Protein AF-A0A1A8JUE0-F1 (afdb_monomer_lite)

Sequence (141 aa):
NIPGKPFSFWMWLDSILELIKKHLLPVWNENYIMGFVSKEMERVLLKDREPGTFLLRFSESHLGGITFTWVEHSENGEVKFNSVEPYTKNRLSALPFADIIRDYKVISDGVVPENPLKFLYPDIPKDEAFGRLYNSQPSKA

pLDDT: mean 90.35, std 12.78, range [32.44, 98.44]

Radius of gyration: 15.59 Å; chains: 1; bounding box: 30×38×45 Å

Organism: Nothobranchius kuhntae (NCBI:txid321403)

InterPro domains:
  IPR000980 SH2 domain [PF00017] (32-87)
  IPR000980 SH2 domain [PS50001] (28-123)
  IPR001217 Transcription factor STAT [PTHR11801] (1-136)
  IPR008967 p53-like transcription factor, DNA-binding domain superfamily [SSF49417] (1-23)
  IPR036860 SH2 domain superfamily [G3DSA:3.30.505.10] (37-141)
  IPR036860 SH2 domain superfamily [SSF55550] (24-138)

Structure (mmCIF, N/CA/C/O backbone):
data_AF-A0A1A8JUE0-F1
#
_entry.id   AF-A0A1A8JUE0-F1
#
loop_
_atom_site.group_PDB
_atom_site.id
_atom_site.type_symbol
_atom_site.label_atom_id
_atom_site.label_alt_id
_atom_site.label_comp_id
_atom_site.label_asym_id
_atom_site.label_entity_id
_atom_site.label_seq_id
_atom_site.pdbx_PDB_ins_code
_atom_site.Cartn_x
_atom_site.Cartn_y
_atom_site.Cartn_z
_atom_site.occupancy
_atom_site.B_iso_or_equiv
_atom_site.auth_seq_id
_atom_site.auth_comp_id
_atom_site.auth_asym_id
_atom_site.auth_atom_id
_atom_site.pdbx_PDB_model_num
ATOM 1 N N . ASN A 1 1 ? 7.502 7.562 -22.327 1.00 63.56 1 ASN A N 1
ATOM 2 C CA . ASN A 1 1 ? 8.305 7.593 -21.079 1.00 63.56 1 ASN A CA 1
ATOM 3 C C . ASN A 1 1 ? 7.551 8.380 -20.027 1.00 63.56 1 ASN A C 1
ATOM 5 O O . ASN A 1 1 ? 6.832 9.292 -20.414 1.00 63.56 1 ASN A O 1
ATOM 9 N N . ILE A 1 2 ? 7.658 8.011 -18.747 1.00 75.56 2 ILE A N 1
ATOM 10 C CA . ILE A 1 2 ? 6.974 8.739 -17.667 1.00 75.56 2 ILE A CA 1
ATOM 11 C C . ILE A 1 2 ? 7.721 10.069 -17.452 1.00 75.56 2 ILE A C 1
ATOM 13 O O . ILE A 1 2 ? 8.942 10.032 -17.268 1.00 75.56 2 ILE A O 1
ATOM 17 N N . PRO A 1 3 ? 7.047 11.235 -17.513 1.00 80.69 3 PRO A N 1
ATOM 18 C CA . PRO A 1 3 ? 7.706 12.526 -17.336 1.00 80.69 3 PRO A CA 1
ATOM 19 C C . PRO A 1 3 ? 8.472 12.602 -16.008 1.00 80.69 3 PRO A C 1
ATOM 21 O O . PRO A 1 3 ? 7.952 12.232 -14.958 1.00 80.69 3 PRO A O 1
ATOM 24 N N . GLY A 1 4 ? 9.723 13.068 -16.051 1.00 82.06 4 GLY A N 1
ATOM 25 C CA . GLY A 1 4 ? 10.544 13.262 -14.850 1.00 82.06 4 GLY A CA 1
ATOM 26 C C . GLY A 1 4 ? 11.041 11.979 -14.169 1.00 82.06 4 GLY A C 1
ATOM 27 O O . GLY A 1 4 ? 11.496 12.045 -13.028 1.00 82.06 4 GLY A O 1
ATOM 28 N N . LYS A 1 5 ? 10.964 10.813 -14.829 1.00 86.25 5 LYS A N 1
ATOM 29 C CA . LYS A 1 5 ? 11.483 9.540 -14.301 1.00 86.25 5 LYS A CA 1
ATOM 30 C C . LYS A 1 5 ? 12.651 9.001 -15.126 1.00 86.25 5 LYS A C 1
ATOM 32 O O . LYS A 1 5 ? 12.649 9.146 -16.347 1.00 86.25 5 LYS A O 1
ATOM 37 N N . PRO A 1 6 ? 13.617 8.313 -14.485 1.00 89.38 6 PRO A N 1
ATOM 38 C CA . PRO A 1 6 ? 14.757 7.714 -15.177 1.00 89.38 6 PRO A CA 1
ATOM 39 C C . PRO A 1 6 ? 14.403 6.404 -15.911 1.00 89.38 6 PRO A C 1
ATOM 41 O O . PRO A 1 6 ? 15.297 5.679 -16.332 1.00 89.38 6 PRO A O 1
ATOM 44 N N . PHE A 1 7 ? 13.116 6.065 -16.047 1.00 90.44 7 PHE A N 1
ATOM 45 C CA . PHE A 1 7 ? 12.642 4.809 -16.630 1.00 90.44 7 PHE A CA 1
ATOM 46 C C . PHE A 1 7 ? 11.439 5.015 -17.561 1.00 90.44 7 PHE A C 1
ATOM 48 O O . PHE A 1 7 ? 10.690 5.992 -17.464 1.00 90.44 7 PHE A O 1
ATOM 55 N N . SER A 1 8 ? 11.248 4.072 -18.488 1.00 93.50 8 SER A N 1
ATOM 56 C CA . SER A 1 8 ? 10.097 4.074 -19.392 1.00 93.50 8 SER A CA 1
ATOM 57 C C . SER A 1 8 ? 8.829 3.573 -18.693 1.00 93.50 8 SER A C 1
ATOM 59 O O . SER A 1 8 ? 8.885 2.892 -17.669 1.00 93.50 8 SER A O 1
ATOM 61 N N . PHE A 1 9 ? 7.671 3.880 -19.280 1.00 92.44 9 PHE A N 1
ATOM 62 C CA . PHE A 1 9 ? 6.391 3.348 -18.805 1.00 92.44 9 PHE A CA 1
ATOM 63 C C . PHE A 1 9 ? 6.374 1.814 -18.826 1.00 92.44 9 PHE A C 1
ATOM 65 O O . PHE A 1 9 ? 5.955 1.191 -17.858 1.00 92.44 9 PHE A O 1
ATOM 72 N N . TRP A 1 10 ? 6.886 1.205 -19.900 1.00 94.94 10 TRP A N 1
ATOM 73 C CA . TRP A 1 10 ? 6.911 -0.249 -20.040 1.00 94.94 10 TRP A CA 1
ATOM 74 C C . TRP A 1 10 ? 7.799 -0.922 -19.001 1.00 94.94 10 TRP A C 1
ATOM 76 O O . TRP A 1 10 ? 7.385 -1.916 -18.423 1.00 94.94 10 TRP A O 1
ATOM 86 N N . MET A 1 11 ? 8.971 -0.354 -18.701 1.00 95.00 11 MET A N 1
ATOM 87 C CA . MET A 1 11 ? 9.836 -0.872 -17.633 1.00 95.00 11 MET A CA 1
ATOM 88 C C . MET A 1 11 ? 9.145 -0.813 -16.269 1.00 95.00 11 MET A C 1
ATOM 90 O O . MET A 1 11 ? 9.257 -1.742 -15.472 1.00 95.00 11 MET A O 1
ATOM 94 N N . TRP A 1 12 ? 8.425 0.277 -16.002 1.00 94.81 12 TRP A N 1
ATOM 95 C CA . TRP A 1 12 ? 7.656 0.437 -14.773 1.00 94.81 12 TRP A CA 1
ATOM 96 C C . TRP A 1 12 ? 6.526 -0.587 -14.662 1.00 94.81 12 TRP A C 1
ATOM 98 O O . TRP A 1 12 ? 6.427 -1.275 -13.646 1.00 94.81 12 TRP A O 1
ATOM 108 N N . LEU A 1 13 ? 5.729 -0.739 -15.721 1.00 95.88 13 LEU A N 1
ATOM 109 C CA . LEU A 1 13 ? 4.625 -1.690 -15.752 1.00 95.88 13 LEU A CA 1
ATOM 110 C C . LEU A 1 13 ? 5.125 -3.135 -15.645 1.00 95.88 13 LEU A C 1
ATOM 112 O O . LEU A 1 13 ? 4.591 -3.903 -14.853 1.00 95.88 13 LEU A O 1
ATOM 116 N N . ASP A 1 14 ? 6.172 -3.499 -16.386 1.00 96.44 14 ASP A N 1
ATOM 117 C CA . ASP A 1 14 ? 6.770 -4.836 -16.331 1.00 96.44 14 ASP A CA 1
ATOM 118 C C . ASP A 1 14 ? 7.298 -5.161 -14.925 1.00 96.44 14 ASP A C 1
ATOM 120 O O . ASP A 1 14 ? 7.022 -6.231 -14.382 1.00 96.44 14 ASP A O 1
ATOM 124 N N . SER A 1 15 ? 7.932 -4.186 -14.262 1.00 96.44 15 SER A N 1
ATOM 125 C CA . SER A 1 15 ? 8.379 -4.334 -12.871 1.00 96.44 15 SER A CA 1
ATOM 126 C C . SER A 1 15 ? 7.212 -4.557 -11.899 1.00 96.44 15 SER A C 1
ATOM 128 O O . SER A 1 15 ? 7.343 -5.324 -10.945 1.00 96.44 15 SER A O 1
ATOM 130 N N . ILE A 1 16 ? 6.062 -3.908 -12.121 1.00 97.06 16 ILE A N 1
ATOM 131 C CA . ILE A 1 16 ? 4.836 -4.148 -11.340 1.00 97.06 16 ILE A CA 1
ATOM 132 C C . ILE A 1 16 ? 4.300 -5.557 -11.597 1.00 97.06 16 ILE A C 1
ATOM 134 O O . ILE A 1 16 ? 3.970 -6.266 -10.649 1.00 97.06 16 ILE A O 1
ATOM 138 N N . LEU A 1 17 ? 4.241 -5.990 -12.857 1.00 97.31 17 LEU A N 1
ATOM 139 C CA . LEU A 1 17 ? 3.775 -7.331 -13.211 1.00 97.31 17 LEU A CA 1
ATOM 140 C C . LEU A 1 17 ? 4.668 -8.418 -12.598 1.00 97.31 17 LEU A C 1
ATOM 142 O O . LEU A 1 17 ? 4.151 -9.421 -12.103 1.00 97.31 17 LEU A O 1
ATOM 146 N N . GLU A 1 18 ? 5.990 -8.227 -12.584 1.00 97.38 18 GLU A N 1
ATOM 147 C CA . GLU A 1 18 ? 6.915 -9.127 -11.889 1.00 97.38 18 GLU A CA 1
ATOM 148 C C . GLU A 1 18 ? 6.648 -9.141 -10.375 1.00 97.38 18 GLU A C 1
ATOM 150 O O . GLU A 1 18 ? 6.577 -10.219 -9.778 1.00 97.38 18 GLU A O 1
ATOM 155 N N . LEU A 1 19 ? 6.458 -7.966 -9.760 1.00 97.38 19 LEU A N 1
ATOM 156 C CA . LEU A 1 19 ? 6.160 -7.838 -8.331 1.00 97.38 19 LEU A CA 1
ATOM 157 C C . LEU A 1 19 ? 4.881 -8.596 -7.955 1.00 97.38 19 LEU A C 1
ATOM 159 O O . LEU A 1 19 ? 4.883 -9.352 -6.982 1.00 97.38 19 LEU A O 1
ATOM 163 N N . ILE A 1 20 ? 3.818 -8.439 -8.752 1.00 97.25 20 ILE A N 1
ATOM 164 C CA . ILE A 1 20 ? 2.551 -9.148 -8.556 1.00 97.25 20 ILE A CA 1
ATOM 165 C C . ILE A 1 20 ? 2.786 -10.652 -8.613 1.00 97.25 20 ILE A C 1
ATOM 167 O O . ILE A 1 20 ? 2.502 -11.356 -7.645 1.00 97.25 20 ILE A O 1
ATOM 171 N N . LYS A 1 21 ? 3.367 -11.136 -9.716 1.00 96.62 21 LYS A N 1
ATOM 172 C CA . LYS A 1 21 ? 3.572 -12.570 -9.956 1.00 96.62 21 LYS A CA 1
ATOM 173 C C . LYS A 1 21 ? 4.398 -13.241 -8.862 1.00 96.62 21 LYS A C 1
ATOM 175 O O . LYS A 1 21 ? 4.124 -14.388 -8.529 1.00 96.62 21 LYS A O 1
ATOM 180 N N . LYS A 1 22 ? 5.415 -12.556 -8.330 1.00 95.88 22 LYS A N 1
ATOM 181 C CA . LYS A 1 22 ? 6.364 -13.152 -7.379 1.00 95.88 22 LYS A CA 1
ATOM 182 C C . LYS A 1 22 ? 5.988 -12.963 -5.913 1.00 95.88 22 LYS A C 1
ATOM 184 O O . LYS A 1 22 ? 6.319 -13.830 -5.114 1.00 95.88 22 LYS A O 1
ATOM 189 N N . HIS A 1 23 ? 5.339 -11.854 -5.554 1.00 96.19 23 HIS A N 1
ATOM 190 C CA . HIS A 1 23 ? 5.193 -11.464 -4.145 1.00 96.19 23 HIS A CA 1
ATOM 191 C C . HIS A 1 23 ? 3.772 -11.101 -3.716 1.00 96.19 23 HIS A C 1
ATOM 193 O O . HIS A 1 23 ? 3.486 -11.146 -2.522 1.00 96.19 23 HIS A O 1
ATOM 199 N N . LEU A 1 24 ? 2.887 -10.729 -4.645 1.00 96.88 24 LEU A N 1
ATOM 200 C CA . LEU A 1 24 ? 1.554 -10.218 -4.298 1.00 96.88 24 LEU A CA 1
ATOM 201 C C . LEU A 1 24 ? 0.417 -11.079 -4.843 1.00 96.88 24 LEU A C 1
ATOM 203 O O . LEU A 1 24 ? -0.736 -10.722 -4.643 1.00 96.88 24 LEU A O 1
ATOM 207 N N . LEU A 1 25 ? 0.717 -12.201 -5.503 1.00 95.62 25 LEU A N 1
ATOM 208 C CA . LEU A 1 25 ? -0.277 -13.024 -6.190 1.00 95.62 25 LEU A CA 1
ATOM 209 C C . LEU A 1 25 ? -1.475 -13.414 -5.300 1.00 95.62 25 LEU A C 1
ATOM 211 O O . LEU A 1 25 ? -2.600 -13.237 -5.763 1.00 95.62 25 LEU A O 1
ATOM 215 N N . PRO A 1 26 ? -1.296 -13.847 -4.030 1.00 92.75 26 PRO A N 1
ATOM 216 C CA . PRO A 1 26 ? -2.437 -14.155 -3.167 1.00 92.75 26 PRO A CA 1
ATOM 217 C C . PRO A 1 26 ? -3.318 -12.931 -2.890 1.00 92.75 26 PRO A C 1
ATOM 219 O O . PRO A 1 26 ? -4.531 -13.017 -2.979 1.00 92.75 26 PRO A O 1
ATOM 222 N N . VAL A 1 27 ? -2.711 -11.772 -2.622 1.00 94.69 27 VAL A N 1
ATOM 223 C CA . VAL A 1 27 ? -3.436 -10.524 -2.325 1.00 94.69 27 VAL A CA 1
ATOM 224 C C . VAL A 1 27 ? -4.103 -9.951 -3.586 1.00 94.69 27 VAL A C 1
ATOM 226 O O . VAL A 1 27 ? -5.190 -9.382 -3.525 1.00 94.69 27 VAL A O 1
ATOM 229 N N . TRP A 1 28 ? -3.454 -10.104 -4.742 1.00 96.12 28 TRP A N 1
ATOM 230 C CA . TRP A 1 28 ? -3.950 -9.658 -6.041 1.00 96.12 28 TRP A CA 1
ATOM 231 C C . TRP A 1 28 ? -5.186 -10.446 -6.481 1.00 96.12 28 TRP A C 1
ATOM 233 O O . TRP A 1 28 ? -6.154 -9.850 -6.940 1.00 96.12 28 TRP A O 1
ATOM 243 N N . ASN A 1 29 ? -5.175 -11.770 -6.305 1.00 94.31 29 ASN A N 1
ATOM 244 C CA . ASN A 1 29 ? -6.284 -12.638 -6.710 1.00 94.31 29 ASN A CA 1
ATOM 245 C C . ASN A 1 29 ? -7.571 -12.382 -5.914 1.00 94.31 29 ASN A C 1
ATOM 247 O O . ASN A 1 29 ? -8.660 -12.563 -6.451 1.00 94.31 29 ASN A O 1
ATOM 251 N N . GLU A 1 30 ? -7.449 -11.923 -4.668 1.00 94.50 30 GLU A N 1
ATOM 252 C CA . GLU A 1 30 ? -8.584 -11.538 -3.821 1.00 94.50 30 GLU A CA 1
ATOM 253 C C . GLU A 1 30 ? -9.110 -10.118 -4.126 1.00 94.50 30 GLU A C 1
ATOM 255 O O . GLU A 1 30 ? -10.040 -9.643 -3.486 1.00 94.50 30 GLU A O 1
ATOM 260 N N . ASN A 1 31 ? -8.538 -9.418 -5.116 1.00 95.19 31 ASN A N 1
ATOM 261 C CA . ASN A 1 31 ? -8.872 -8.032 -5.479 1.00 95.19 31 ASN A CA 1
ATOM 262 C C . ASN A 1 31 ? -8.652 -7.004 -4.352 1.00 95.19 31 ASN A C 1
ATOM 264 O O . ASN A 1 31 ? -9.239 -5.924 -4.364 1.00 95.19 31 ASN A O 1
ATOM 268 N N . TYR A 1 32 ? -7.763 -7.291 -3.399 1.00 96.88 32 TYR A N 1
ATOM 269 C CA . TYR A 1 32 ? -7.451 -6.369 -2.300 1.00 96.88 32 TYR A CA 1
ATOM 270 C C . TYR A 1 32 ? -6.516 -5.223 -2.706 1.00 96.88 32 TYR A C 1
ATOM 272 O O . TYR A 1 32 ? -6.346 -4.256 -1.963 1.00 96.88 32 TYR A O 1
ATOM 280 N N . ILE A 1 33 ? -5.894 -5.309 -3.885 1.00 97.75 33 ILE A N 1
ATOM 281 C CA . ILE A 1 33 ? -5.022 -4.263 -4.424 1.00 97.75 33 ILE A CA 1
ATOM 282 C C . ILE A 1 33 ? -5.807 -3.409 -5.416 1.00 97.75 33 ILE A C 1
ATOM 284 O O . ILE A 1 33 ? -6.123 -3.865 -6.509 1.00 97.75 33 ILE A O 1
ATOM 288 N N . MET A 1 34 ? -6.033 -2.137 -5.075 1.00 97.38 34 MET A N 1
ATOM 289 C CA . MET A 1 34 ? -6.582 -1.157 -6.021 1.00 97.38 34 MET A CA 1
ATOM 290 C C . MET A 1 34 ? -5.603 -0.896 -7.175 1.00 97.38 34 MET A C 1
ATOM 292 O O . MET A 1 34 ? -5.995 -0.741 -8.329 1.00 97.38 34 MET A O 1
ATOM 296 N N . GLY A 1 35 ? -4.303 -0.891 -6.870 1.00 96.88 35 GLY A N 1
ATOM 297 C CA . GLY A 1 35 ? -3.241 -0.928 -7.870 1.00 96.88 35 GLY A CA 1
ATOM 298 C C . GLY A 1 35 ? -2.975 0.433 -8.499 1.00 96.88 35 GLY A C 1
ATOM 299 O O . GLY A 1 35 ? -2.064 1.136 -8.068 1.00 96.88 35 GLY A O 1
ATOM 300 N N . PHE A 1 36 ? -3.730 0.805 -9.525 1.00 95.56 36 PHE A N 1
ATOM 301 C CA . PHE A 1 36 ? -3.460 1.996 -10.332 1.00 95.56 36 PHE A CA 1
ATOM 302 C C . PHE A 1 36 ? -4.382 3.149 -9.932 1.00 95.56 36 PHE A C 1
ATOM 304 O O . PHE A 1 36 ? -5.471 3.308 -10.475 1.00 95.56 36 PHE A O 1
ATOM 311 N N . VAL A 1 37 ? -3.936 3.957 -8.972 1.00 95.69 37 VAL A N 1
ATOM 312 C CA . VAL A 1 37 ? -4.663 5.137 -8.491 1.00 95.69 37 VAL A CA 1
ATOM 313 C C . VAL A 1 37 ? -3.675 6.259 -8.171 1.00 95.69 37 VAL A C 1
ATOM 315 O O . VAL A 1 37 ? -2.617 6.008 -7.587 1.00 95.69 37 VAL A O 1
ATOM 318 N N . SER A 1 38 ? -4.006 7.489 -8.573 1.00 92.94 38 SER A N 1
ATOM 319 C CA . SER A 1 38 ? -3.154 8.655 -8.320 1.00 92.94 38 SER A CA 1
ATOM 320 C C . SER A 1 38 ? -3.219 9.084 -6.852 1.00 92.94 38 SER A C 1
ATOM 322 O O . SER A 1 38 ? -4.162 8.749 -6.129 1.00 92.94 38 SER A O 1
ATOM 324 N N . LYS A 1 39 ? -2.241 9.882 -6.409 1.00 91.50 39 LYS A N 1
ATOM 325 C CA . LYS A 1 39 ? -2.229 10.444 -5.047 1.00 91.50 39 LYS A CA 1
ATOM 326 C C . LYS A 1 39 ? -3.418 11.362 -4.757 1.00 91.50 39 LYS A C 1
ATOM 328 O O . LYS A 1 39 ? -3.825 11.533 -3.613 1.00 91.50 39 LYS A O 1
ATOM 333 N N . GLU A 1 40 ? -3.963 12.002 -5.776 1.00 94.88 40 GLU A N 1
ATOM 334 C CA . GLU A 1 40 ? -5.120 12.880 -5.648 1.00 94.88 40 GLU A CA 1
ATOM 335 C C . GLU A 1 40 ? -6.387 12.041 -5.491 1.00 94.88 40 GLU A C 1
ATOM 337 O O . GLU A 1 40 ? -7.177 12.276 -4.578 1.00 94.88 40 GLU A O 1
ATOM 342 N N . MET A 1 41 ? -6.546 11.017 -6.333 1.00 96.56 41 MET A N 1
ATOM 343 C CA . MET A 1 41 ? -7.713 10.142 -6.298 1.00 96.56 41 MET A CA 1
ATOM 344 C C . MET A 1 41 ? -7.749 9.284 -5.029 1.00 96.56 41 MET A C 1
ATOM 346 O O . MET A 1 41 ? -8.809 9.132 -4.431 1.00 96.56 41 MET A O 1
ATOM 350 N N . GLU A 1 42 ? -6.601 8.785 -4.558 1.00 95.75 42 GLU A N 1
ATOM 351 C CA . GLU A 1 42 ? -6.541 8.010 -3.312 1.00 95.75 42 GLU A CA 1
ATOM 352 C C . GLU A 1 42 ? -7.046 8.827 -2.108 1.00 95.75 42 GLU A C 1
ATOM 354 O O . GLU A 1 42 ? -7.784 8.311 -1.271 1.00 95.75 42 GLU A O 1
ATOM 359 N N . ARG A 1 43 ? -6.726 10.129 -2.062 1.00 96.00 43 ARG A N 1
ATOM 360 C CA . ARG A 1 43 ? -7.203 11.044 -1.015 1.00 96.00 43 ARG A CA 1
ATOM 361 C C . ARG A 1 43 ? -8.701 11.278 -1.115 1.00 96.00 43 ARG A C 1
ATOM 363 O O . ARG A 1 43 ? -9.371 11.267 -0.093 1.00 96.00 43 ARG A O 1
ATOM 370 N N . VAL A 1 44 ? -9.233 11.462 -2.325 1.00 97.25 44 VAL A N 1
ATOM 371 C CA . VAL A 1 44 ? -10.684 11.608 -2.540 1.00 97.25 44 VAL A CA 1
ATOM 372 C C . VAL A 1 44 ? -11.433 10.362 -2.065 1.00 97.25 44 VAL A C 1
ATOM 374 O O . VAL A 1 44 ? -12.450 10.488 -1.394 1.00 97.25 44 VAL A O 1
ATOM 377 N N . LEU A 1 45 ? -10.916 9.168 -2.362 1.00 97.56 45 LEU A N 1
ATOM 378 C CA . LEU A 1 45 ? -11.547 7.905 -1.971 1.00 97.56 45 LEU A CA 1
ATOM 379 C C . LEU A 1 45 ? -11.542 7.678 -0.454 1.00 97.56 45 LEU A C 1
ATOM 381 O O . LEU A 1 45 ? -12.504 7.121 0.078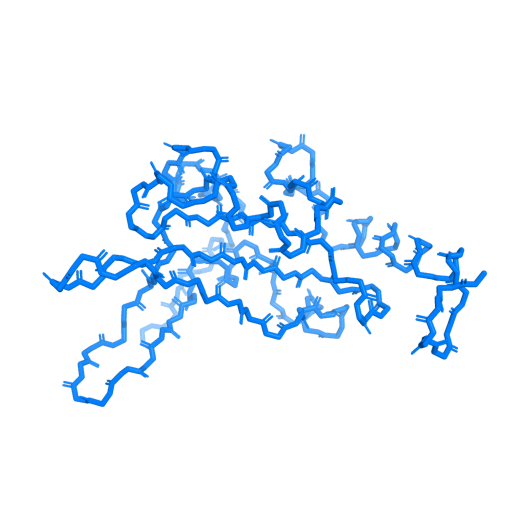 1.00 97.56 45 LEU A O 1
ATOM 385 N N . LEU A 1 46 ? -10.471 8.097 0.226 1.00 97.56 46 LEU A N 1
ATOM 386 C CA . LEU A 1 46 ? -10.280 7.887 1.661 1.00 97.56 46 LEU A CA 1
ATOM 387 C C . LEU A 1 46 ? -10.854 9.000 2.546 1.00 97.56 46 LEU A C 1
ATOM 389 O O . LEU A 1 46 ? -11.094 8.744 3.718 1.00 97.56 46 LEU A O 1
ATOM 393 N N . LYS A 1 47 ? -11.057 10.216 2.024 1.00 95.56 47 LYS A N 1
ATOM 394 C CA . LYS A 1 47 ? -11.382 11.410 2.826 1.00 95.56 47 LYS A CA 1
ATOM 395 C C . LYS A 1 47 ? -12.564 11.229 3.777 1.00 95.56 47 LYS A C 1
ATOM 397 O O . LYS A 1 47 ? -12.498 11.700 4.903 1.00 95.56 47 LYS A O 1
ATOM 402 N N . ASP A 1 48 ? -13.620 10.575 3.306 1.00 94.12 48 ASP A N 1
ATOM 403 C CA . ASP A 1 48 ? -14.873 10.413 4.049 1.00 94.12 48 ASP A CA 1
ATOM 404 C C . ASP A 1 48 ? -15.011 8.990 4.629 1.00 94.12 48 ASP A C 1
ATOM 406 O O . ASP A 1 48 ? -16.120 8.503 4.848 1.00 94.12 48 ASP A O 1
ATOM 410 N N . ARG A 1 49 ? -13.888 8.278 4.813 1.00 96.56 49 ARG A N 1
ATOM 411 C CA . ARG A 1 49 ? -13.849 6.912 5.357 1.00 96.56 49 ARG A CA 1
ATOM 412 C C . ARG A 1 49 ? -13.498 6.903 6.838 1.00 96.56 49 ARG A C 1
ATOM 414 O O . ARG A 1 49 ? -12.955 7.863 7.372 1.00 96.56 49 ARG A O 1
ATOM 421 N N . GLU A 1 50 ? -13.802 5.784 7.490 1.00 95.81 50 GLU A N 1
ATOM 422 C CA . GLU A 1 50 ? -13.475 5.574 8.899 1.00 95.81 50 GLU A CA 1
ATOM 423 C C . GLU A 1 50 ? -11.956 5.689 9.137 1.00 95.81 50 GLU A C 1
ATOM 425 O O . GLU A 1 50 ? -11.175 5.166 8.329 1.00 95.81 50 GLU A O 1
ATOM 430 N N . PRO A 1 51 ? -11.505 6.323 10.237 1.00 95.94 51 PRO A N 1
ATOM 431 C CA . PRO A 1 51 ? -10.090 6.392 10.583 1.00 95.94 51 PRO A CA 1
ATOM 432 C C . PRO A 1 51 ? -9.430 5.009 10.619 1.00 95.94 51 PRO A C 1
ATOM 434 O O . PRO A 1 51 ? -9.941 4.057 11.211 1.00 95.94 51 PRO A O 1
ATOM 437 N N . GLY A 1 52 ? -8.266 4.901 9.985 1.00 96.44 52 GLY A N 1
ATOM 438 C CA . GLY A 1 52 ? -7.557 3.640 9.783 1.00 96.44 52 GLY A CA 1
ATOM 439 C C . GLY A 1 52 ? -8.013 2.846 8.556 1.00 96.44 52 GLY A C 1
ATOM 440 O O . GLY A 1 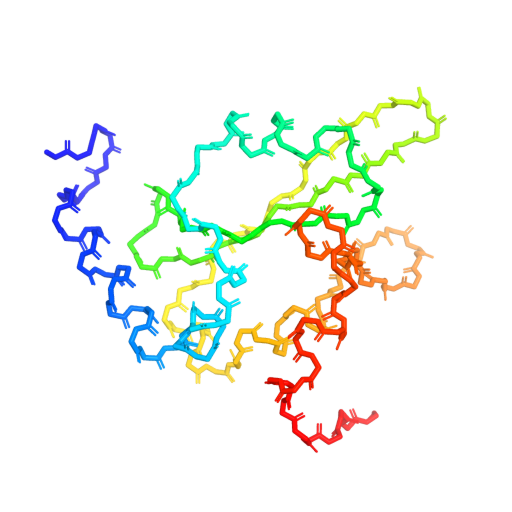52 ? -7.496 1.750 8.318 1.00 96.44 52 GLY A O 1
ATOM 441 N N . THR A 1 53 ? -8.942 3.381 7.753 1.00 98.31 53 THR A N 1
ATOM 442 C CA . THR A 1 53 ? -9.208 2.849 6.412 1.00 98.31 53 THR A CA 1
ATOM 443 C C . THR A 1 53 ? -8.000 3.099 5.518 1.00 98.31 53 THR A C 1
ATOM 445 O O . THR A 1 53 ? -7.496 4.222 5.447 1.00 98.31 53 THR A O 1
ATOM 448 N N . PHE A 1 54 ? -7.538 2.061 4.827 1.00 98.44 54 PHE A N 1
ATOM 449 C CA . PHE A 1 54 ? -6.366 2.109 3.966 1.00 98.44 54 PHE A CA 1
ATOM 450 C C . PHE A 1 54 ? -6.626 1.504 2.589 1.00 98.44 54 PHE A C 1
ATOM 452 O O . PHE A 1 54 ? -7.486 0.644 2.414 1.00 98.44 54 PHE A O 1
ATOM 459 N N . LEU A 1 55 ? -5.845 1.934 1.600 1.00 98.06 55 LEU A N 1
ATOM 460 C CA . LEU A 1 55 ? -5.843 1.361 0.255 1.00 98.06 55 LEU A CA 1
ATOM 461 C C . LEU A 1 55 ? -4.434 0.992 -0.186 1.00 98.06 55 LEU A C 1
ATOM 463 O O . LEU A 1 55 ? -3.456 1.626 0.212 1.00 98.06 55 LEU A O 1
ATOM 467 N N . LEU A 1 56 ? -4.348 -0.026 -1.038 1.00 98.25 56 LEU A N 1
ATOM 468 C CA . LEU A 1 56 ? -3.102 -0.540 -1.593 1.00 98.25 56 LEU A CA 1
ATOM 469 C C . LEU A 1 56 ? -2.936 -0.087 -3.044 1.00 98.25 56 LEU A C 1
ATOM 471 O O . LEU A 1 56 ? -3.821 -0.317 -3.873 1.00 98.25 56 LEU A O 1
ATOM 475 N N . ARG A 1 57 ? -1.780 0.488 -3.383 1.00 97.81 57 ARG A N 1
ATOM 476 C CA . ARG A 1 57 ? -1.487 0.936 -4.751 1.00 97.81 57 ARG A CA 1
ATOM 477 C C . ARG A 1 57 ? -0.040 0.724 -5.161 1.00 97.81 57 ARG A C 1
ATOM 479 O O . ARG A 1 57 ? 0.860 0.627 -4.327 1.00 97.81 57 ARG A O 1
ATOM 486 N N . PHE A 1 58 ? 0.200 0.716 -6.464 1.00 97.50 58 PHE A N 1
ATOM 487 C CA . PHE A 1 58 ? 1.546 0.711 -7.009 1.00 97.50 58 PHE A CA 1
ATOM 488 C C . PHE A 1 58 ? 2.156 2.110 -6.976 1.00 97.50 58 PHE A C 1
ATOM 490 O O . PHE A 1 58 ? 1.490 3.135 -7.137 1.00 97.50 58 PHE A O 1
ATOM 497 N N . SER A 1 59 ? 3.458 2.157 -6.726 1.00 94.12 59 SER A N 1
ATOM 498 C CA . SER A 1 59 ? 4.212 3.398 -6.736 1.00 94.12 59 SER A CA 1
ATOM 499 C C . SER A 1 59 ? 4.428 3.874 -8.165 1.00 94.12 59 SER A C 1
ATOM 501 O O . SER A 1 59 ? 5.004 3.158 -8.973 1.00 94.12 59 SER A O 1
ATOM 503 N N . GLU A 1 60 ? 4.060 5.117 -8.458 1.00 90.06 60 GLU A N 1
ATOM 504 C CA . GLU A 1 60 ? 4.426 5.796 -9.710 1.00 90.06 60 GLU A CA 1
ATOM 505 C C . GLU A 1 60 ? 5.876 6.320 -9.683 1.00 90.06 60 GLU A C 1
ATOM 507 O O . GLU A 1 60 ? 6.446 6.694 -10.710 1.00 90.06 60 GLU A O 1
ATOM 512 N N . SER A 1 61 ? 6.492 6.385 -8.495 1.00 87.31 61 SER A N 1
ATOM 513 C CA . SER A 1 61 ? 7.834 6.936 -8.302 1.00 87.31 61 SER A CA 1
ATOM 514 C C . SER A 1 61 ? 8.949 5.898 -8.266 1.00 87.31 61 SER A C 1
ATOM 516 O O . SER A 1 61 ? 10.088 6.273 -8.542 1.00 87.31 61 SER A O 1
ATOM 518 N N . HIS A 1 62 ? 8.631 4.634 -7.983 1.00 89.62 62 HIS A N 1
ATOM 519 C CA . HIS A 1 62 ? 9.586 3.534 -7.859 1.00 89.62 62 HIS A CA 1
ATOM 520 C C . HIS A 1 62 ? 9.264 2.411 -8.851 1.00 89.62 62 HIS A C 1
ATOM 522 O O . HIS A 1 62 ? 8.101 2.076 -9.068 1.00 89.62 62 HIS A O 1
ATOM 528 N N . LEU A 1 63 ? 10.297 1.792 -9.426 1.00 91.81 63 LEU A N 1
ATOM 529 C CA . LEU A 1 63 ? 10.133 0.581 -10.231 1.00 91.81 63 LEU A CA 1
ATOM 530 C C . LEU A 1 63 ? 9.705 -0.586 -9.335 1.00 91.81 63 LEU A C 1
ATOM 532 O O . LEU A 1 63 ? 10.412 -0.920 -8.386 1.00 91.81 63 LEU A O 1
ATOM 536 N N . GLY A 1 64 ? 8.559 -1.204 -9.643 1.00 93.19 64 GLY A N 1
ATOM 537 C CA . GLY A 1 64 ? 8.099 -2.414 -8.955 1.00 93.19 64 GLY A CA 1
ATOM 538 C C . GLY A 1 64 ? 7.930 -2.226 -7.445 1.00 93.19 64 GLY A C 1
ATOM 539 O O . GLY A 1 64 ? 8.441 -3.028 -6.663 1.00 93.19 64 GLY A O 1
ATOM 540 N N . GLY A 1 65 ? 7.247 -1.154 -7.034 1.00 96.12 65 GLY A N 1
ATOM 541 C CA . GLY A 1 65 ? 6.933 -0.883 -5.630 1.00 96.12 65 GLY A CA 1
ATOM 542 C C . GLY A 1 65 ? 5.431 -0.902 -5.355 1.00 96.12 65 GLY A C 1
ATOM 543 O O . GLY A 1 65 ? 4.663 -0.329 -6.125 1.00 96.12 65 GLY A O 1
ATOM 544 N N . ILE A 1 66 ? 5.024 -1.500 -4.235 1.00 97.88 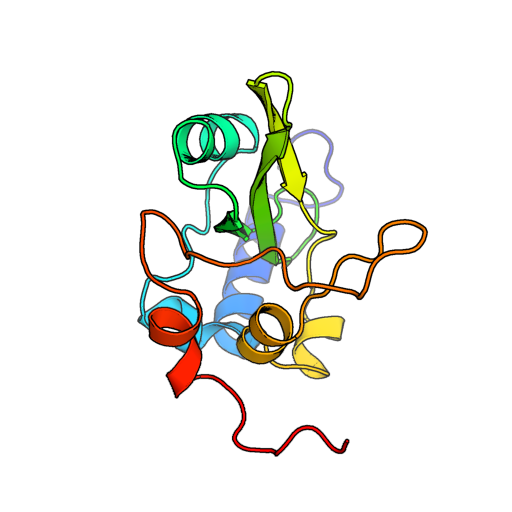66 ILE A N 1
ATOM 545 C CA . ILE A 1 66 ? 3.674 -1.378 -3.665 1.00 97.88 66 ILE A CA 1
ATOM 546 C C . ILE A 1 66 ? 3.731 -0.507 -2.408 1.00 97.88 66 ILE A C 1
ATOM 548 O O . ILE A 1 66 ? 4.664 -0.600 -1.618 1.00 97.88 66 ILE A O 1
ATOM 552 N N . THR A 1 67 ? 2.748 0.359 -2.220 1.00 97.31 67 THR A N 1
ATOM 553 C CA . THR A 1 67 ? 2.589 1.188 -1.023 1.00 97.31 67 THR A CA 1
ATOM 554 C C . THR A 1 67 ? 1.138 1.133 -0.564 1.00 97.31 67 THR A C 1
ATOM 556 O O . THR A 1 67 ? 0.264 0.616 -1.267 1.00 97.31 67 THR A O 1
ATOM 559 N N . PHE A 1 68 ? 0.889 1.662 0.622 1.00 97.44 68 PHE A N 1
ATOM 560 C CA . PHE A 1 68 ? -0.445 1.873 1.136 1.00 97.44 68 PHE A CA 1
ATOM 5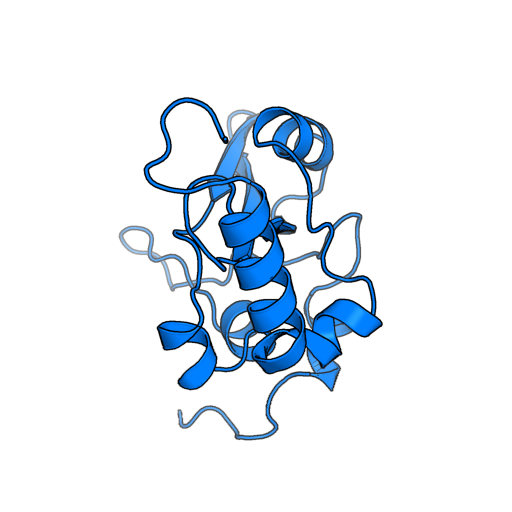61 C C . PHE A 1 68 ? -0.574 3.260 1.743 1.00 97.44 68 PHE A C 1
ATOM 563 O O . PHE A 1 68 ? 0.394 3.825 2.260 1.00 97.44 68 PHE A O 1
ATOM 570 N N . THR A 1 69 ? -1.791 3.781 1.664 1.00 97.69 69 THR A N 1
ATOM 571 C CA . THR A 1 69 ? -2.184 5.063 2.242 1.00 97.69 69 THR A CA 1
ATOM 572 C C . THR A 1 69 ? -3.358 4.828 3.170 1.00 97.69 69 THR A C 1
ATOM 574 O O . THR A 1 69 ? -4.275 4.104 2.785 1.00 97.69 69 THR A O 1
ATOM 577 N N . TRP A 1 70 ? -3.348 5.435 4.355 1.00 97.88 70 TRP A N 1
ATOM 578 C CA . TRP A 1 70 ? -4.477 5.403 5.286 1.00 97.88 70 TRP A CA 1
ATOM 579 C C . TRP A 1 70 ? -4.904 6.805 5.700 1.00 97.88 70 TRP A C 1
ATOM 581 O O . TRP A 1 70 ? -4.120 7.757 5.621 1.00 97.88 70 TRP A O 1
ATOM 591 N N . VAL A 1 71 ? -6.164 6.915 6.117 1.00 97.25 71 VAL A N 1
ATOM 592 C CA . VAL A 1 71 ? -6.755 8.154 6.627 1.00 97.25 71 VAL A CA 1
ATOM 593 C C . VAL A 1 71 ? -6.775 8.173 8.151 1.00 97.25 71 VAL A C 1
ATOM 595 O O . VAL A 1 71 ? -7.055 7.164 8.796 1.00 97.25 71 VAL A O 1
ATOM 598 N N . GLU A 1 72 ? -6.494 9.335 8.728 1.00 94.56 72 GLU A N 1
ATOM 599 C CA . GLU A 1 72 ? -6.637 9.628 10.152 1.00 94.56 72 GLU A CA 1
ATOM 600 C C . GLU A 1 72 ? -7.441 10.911 10.324 1.00 94.56 72 GLU A C 1
ATOM 602 O O . GLU A 1 72 ? -7.226 11.889 9.604 1.00 94.56 72 GLU A O 1
ATOM 607 N N . HIS A 1 73 ? -8.354 10.925 11.293 1.00 91.50 73 HIS A N 1
ATOM 608 C CA . HIS A 1 73 ? -9.087 12.126 11.677 1.00 91.50 73 HIS A CA 1
ATOM 609 C C . HIS A 1 73 ? -8.533 12.610 13.010 1.00 91.50 73 HIS A C 1
ATOM 611 O O . HIS A 1 73 ? -8.533 11.882 14.000 1.00 91.50 73 HIS A O 1
ATOM 617 N N . SER A 1 74 ? -8.017 13.831 13.013 1.00 84.94 74 SER A N 1
ATOM 618 C CA . SER A 1 74 ? -7.541 14.487 14.226 1.00 84.94 74 SER A CA 1
ATOM 619 C C . SER A 1 74 ? -8.732 15.002 15.047 1.00 84.94 74 SER A C 1
ATOM 621 O O . SER A 1 74 ? -9.803 15.267 14.501 1.00 84.94 74 SER A O 1
ATOM 623 N N . GLU A 1 75 ? -8.553 15.195 16.358 1.00 83.06 75 GLU A N 1
ATOM 624 C CA . GLU A 1 75 ? -9.618 15.677 17.264 1.00 83.06 75 GLU A CA 1
ATOM 625 C C . GLU A 1 75 ? -10.193 17.048 16.863 1.00 83.06 75 GLU A C 1
ATOM 627 O O . GLU A 1 75 ? -11.340 17.369 17.160 1.00 83.06 75 GLU A O 1
ATOM 632 N N . ASN A 1 76 ? -9.411 17.853 16.143 1.00 87.75 76 ASN A N 1
ATOM 633 C CA . ASN A 1 76 ? -9.811 19.145 15.582 1.00 87.75 76 ASN A CA 1
ATOM 634 C C . ASN A 1 76 ? -10.634 19.033 14.276 1.00 87.75 76 ASN A C 1
ATO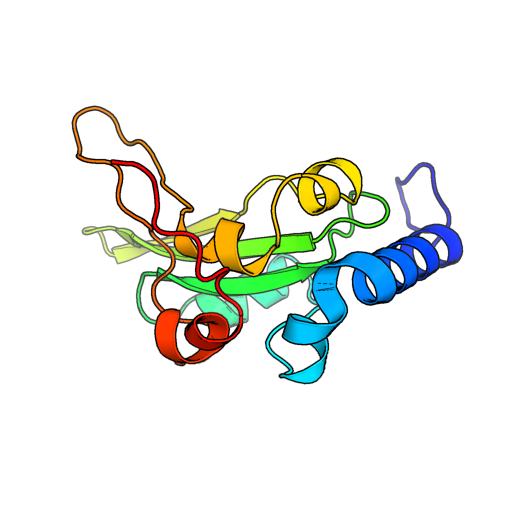M 636 O O . ASN A 1 76 ? -10.948 20.058 13.673 1.00 87.75 76 ASN A O 1
ATOM 640 N N . GLY A 1 77 ? -10.950 17.817 13.814 1.00 84.44 77 GLY A N 1
ATOM 641 C CA . GLY A 1 77 ? -11.649 17.558 12.552 1.00 84.44 77 GLY A CA 1
ATOM 642 C C . GLY A 1 77 ? -10.757 17.600 11.305 1.00 84.44 77 GLY A C 1
ATOM 643 O O . GLY A 1 77 ? -11.266 17.519 10.188 1.00 84.44 77 GLY A O 1
ATOM 644 N N . GLU A 1 78 ? -9.437 17.733 11.459 1.00 91.56 78 GLU A N 1
ATOM 645 C CA . GLU A 1 78 ? -8.494 17.704 10.340 1.00 91.56 78 GLU A CA 1
ATOM 646 C C . GLU A 1 78 ? -8.303 16.270 9.825 1.00 91.56 78 GLU A C 1
ATOM 648 O O . GLU A 1 78 ? -7.973 15.356 10.587 1.00 91.56 78 GLU A O 1
ATOM 653 N N . VAL A 1 79 ? -8.467 16.084 8.513 1.00 94.50 79 VAL A N 1
ATOM 654 C CA . VAL A 1 79 ? -8.230 14.806 7.831 1.00 94.50 79 VAL A CA 1
ATOM 655 C C . VAL A 1 79 ? -6.782 14.746 7.356 1.00 94.50 79 VAL A C 1
ATOM 657 O O . VAL A 1 79 ? -6.352 15.569 6.544 1.00 94.50 79 VAL A O 1
ATOM 660 N N . LYS A 1 80 ? -6.035 13.751 7.834 1.00 94.69 80 LYS A N 1
ATOM 661 C CA . LYS A 1 80 ? -4.647 13.486 7.446 1.00 94.69 80 LYS A CA 1
ATOM 662 C C . LYS A 1 80 ? -4.559 12.186 6.662 1.00 94.69 80 LYS A C 1
ATOM 664 O O . LYS A 1 80 ? -5.264 11.223 6.946 1.00 94.69 80 LYS A O 1
ATOM 669 N N . PHE A 1 81 ? -3.670 12.171 5.675 1.00 95.38 81 PHE A N 1
ATOM 670 C CA . PHE A 1 81 ? -3.371 10.986 4.879 1.00 95.38 81 PHE A CA 1
ATOM 671 C C . PHE A 1 81 ? -1.899 10.658 5.032 1.00 95.38 81 PHE A C 1
ATOM 673 O O . PHE A 1 81 ? -1.043 11.488 4.717 1.00 95.38 81 PHE A O 1
ATOM 680 N N . ASN A 1 82 ? -1.616 9.442 5.469 1.00 95.44 82 ASN A N 1
ATOM 681 C CA . ASN A 1 82 ? -0.259 8.957 5.640 1.00 95.44 82 ASN A CA 1
ATOM 682 C C . ASN A 1 82 ? 0.005 7.870 4.603 1.00 95.44 82 ASN A C 1
ATOM 684 O O . ASN A 1 82 ? -0.840 7.003 4.388 1.00 95.44 82 ASN A O 1
ATOM 688 N N . SER A 1 83 ? 1.175 7.910 3.968 1.00 95.25 83 SER A N 1
ATOM 689 C CA . SER A 1 83 ? 1.614 6.892 3.011 1.00 95.25 83 SER A CA 1
ATOM 690 C C . SER A 1 83 ? 3.011 6.426 3.387 1.00 95.25 83 SER A C 1
ATOM 692 O O . SER A 1 83 ? 3.859 7.239 3.754 1.00 95.25 83 SER A O 1
ATOM 694 N N . VAL A 1 84 ? 3.273 5.132 3.247 1.00 95.00 84 VAL A N 1
ATOM 695 C CA . VAL A 1 84 ? 4.610 4.571 3.479 1.00 95.00 84 VAL A CA 1
ATOM 696 C C . VAL A 1 84 ? 5.492 4.641 2.240 1.00 95.00 84 VAL A C 1
ATOM 698 O O . VAL A 1 84 ? 5.015 4.639 1.099 1.00 95.00 84 VAL A O 1
ATOM 701 N N . GLU A 1 85 ? 6.805 4.625 2.463 1.00 94.81 85 GLU A N 1
ATOM 702 C CA . GLU A 1 85 ? 7.754 4.365 1.386 1.00 94.81 85 GLU A CA 1
ATOM 703 C C . GLU A 1 85 ? 7.446 3.012 0.717 1.00 94.81 85 GLU A C 1
ATOM 705 O O . GLU A 1 85 ? 7.172 2.031 1.417 1.00 94.81 85 GLU A O 1
ATOM 710 N N . PRO A 1 86 ? 7.456 2.927 -0.626 1.00 96.69 86 PRO A N 1
ATOM 711 C CA . PRO A 1 86 ? 7.050 1.713 -1.317 1.00 96.69 86 PRO A CA 1
ATOM 712 C C . PRO A 1 86 ? 7.917 0.499 -0.976 1.00 96.69 86 PRO A C 1
ATOM 714 O O . PRO A 1 86 ? 9.146 0.526 -1.062 1.00 96.69 86 PRO A O 1
ATOM 717 N N . TYR A 1 87 ? 7.258 -0.618 -0.691 1.00 96.81 87 TYR A N 1
ATOM 718 C CA . TYR A 1 87 ? 7.891 -1.918 -0.565 1.00 96.81 87 TYR A CA 1
ATOM 719 C C . TYR A 1 87 ? 8.231 -2.459 -1.949 1.00 96.81 87 TYR A C 1
ATOM 721 O O . TYR A 1 87 ? 7.361 -2.687 -2.791 1.00 96.81 87 TYR A O 1
ATOM 729 N N . THR A 1 88 ? 9.521 -2.673 -2.175 1.00 95.62 88 THR A N 1
ATOM 730 C CA . THR A 1 88 ? 10.051 -3.270 -3.401 1.00 95.62 88 THR A CA 1
ATOM 731 C C . THR A 1 88 ? 10.281 -4.768 -3.222 1.00 95.62 88 THR A C 1
ATOM 733 O O . THR A 1 88 ? 10.283 -5.291 -2.103 1.00 95.62 88 THR A O 1
ATOM 736 N N . LYS A 1 89 ? 10.562 -5.460 -4.330 1.00 94.44 89 LYS A N 1
ATOM 737 C CA . LYS A 1 89 ? 10.958 -6.878 -4.371 1.00 94.44 89 LYS A CA 1
ATOM 738 C C . LYS A 1 89 ? 11.945 -7.285 -3.272 1.00 94.44 89 LYS A C 1
ATOM 740 O O . LYS A 1 89 ? 11.774 -8.337 -2.664 1.00 94.44 89 LYS A O 1
ATOM 745 N N . ASN A 1 90 ? 12.950 -6.457 -2.984 1.00 92.12 90 ASN A N 1
ATOM 746 C CA . ASN A 1 90 ? 13.960 -6.759 -1.966 1.00 92.12 90 ASN A CA 1
ATOM 747 C C . ASN A 1 90 ? 13.349 -6.886 -0.564 1.00 92.12 90 ASN A C 1
ATOM 749 O O . ASN A 1 90 ? 13.710 -7.790 0.183 1.00 92.12 90 ASN A O 1
ATOM 753 N N . ARG A 1 91 ? 12.400 -6.008 -0.210 1.00 92.81 91 ARG A N 1
ATOM 754 C CA . ARG A 1 91 ? 11.694 -6.077 1.078 1.00 92.81 91 ARG A CA 1
ATOM 755 C C . ARG A 1 91 ? 10.699 -7.233 1.103 1.00 92.81 91 ARG A C 1
ATOM 757 O O . ARG A 1 91 ? 10.693 -7.999 2.060 1.00 92.81 91 ARG A O 1
ATOM 764 N N . LEU A 1 92 ? 9.925 -7.400 0.031 1.00 94.25 92 LEU A N 1
ATOM 765 C CA . LEU A 1 92 ? 8.901 -8.447 -0.066 1.00 94.25 92 LEU A CA 1
ATOM 766 C C . LEU A 1 92 ? 9.469 -9.868 -0.189 1.00 94.25 92 LEU A C 1
ATOM 768 O O . LEU A 1 92 ? 8.742 -10.842 -0.016 1.00 94.25 92 LEU A O 1
ATOM 772 N N . SER A 1 93 ? 10.760 -10.001 -0.497 1.00 92.75 93 SER A N 1
ATOM 773 C CA . SER A 1 93 ? 11.463 -11.288 -0.448 1.00 92.75 93 SER A CA 1
ATOM 774 C C . SER A 1 93 ? 11.804 -11.710 0.984 1.00 92.75 93 SER A C 1
ATOM 776 O O . SER A 1 93 ? 11.980 -12.896 1.232 1.00 92.75 93 SER A O 1
ATOM 778 N N . ALA A 1 94 ? 11.920 -10.755 1.914 1.00 92.19 94 ALA A N 1
ATOM 779 C CA . ALA A 1 94 ? 12.251 -11.021 3.314 1.00 92.19 94 ALA A CA 1
ATOM 780 C C . ALA A 1 94 ? 11.004 -11.209 4.190 1.00 92.19 94 ALA A C 1
ATOM 782 O O . ALA A 1 94 ? 11.043 -11.985 5.141 1.00 92.19 94 ALA A O 1
ATOM 783 N N . LEU A 1 95 ? 9.915 -10.498 3.881 1.00 92.06 95 LEU A N 1
ATOM 784 C CA . LEU A 1 95 ? 8.669 -10.553 4.641 1.00 92.06 95 LEU A CA 1
ATOM 785 C C . LEU A 1 95 ? 7.463 -10.481 3.691 1.00 92.06 95 LEU A C 1
ATOM 787 O O . LEU A 1 95 ? 7.389 -9.539 2.893 1.00 92.06 95 LEU A O 1
ATOM 791 N N . PRO A 1 96 ? 6.519 -11.438 3.754 1.00 93.50 96 PRO A N 1
ATOM 792 C CA . PRO A 1 96 ? 5.316 -11.396 2.932 1.00 93.50 96 PRO A CA 1
ATOM 793 C C . PRO A 1 96 ? 4.467 -10.159 3.190 1.00 93.50 96 PRO A C 1
ATOM 795 O O . PRO A 1 96 ? 4.385 -9.645 4.304 1.00 93.50 96 PRO A O 1
ATOM 798 N N . PHE A 1 97 ? 3.794 -9.689 2.142 1.00 95.38 97 PHE A N 1
ATOM 799 C CA . PHE A 1 97 ? 3.072 -8.422 2.204 1.00 95.38 97 PHE A CA 1
ATOM 800 C C . PHE A 1 97 ? 1.916 -8.425 3.217 1.00 95.38 97 PHE A C 1
ATOM 802 O O . PHE A 1 97 ? 1.708 -7.429 3.901 1.00 95.38 97 PHE A O 1
ATOM 809 N N . ALA A 1 98 ? 1.206 -9.546 3.375 1.00 94.94 98 ALA A N 1
ATOM 810 C CA . ALA A 1 98 ? 0.146 -9.667 4.378 1.00 94.94 98 ALA A CA 1
ATOM 811 C C . ALA A 1 98 ? 0.682 -9.522 5.815 1.00 94.94 98 ALA A C 1
ATOM 813 O O . ALA A 1 98 ? 0.059 -8.849 6.632 1.00 94.94 98 ALA A O 1
ATOM 814 N N . ASP A 1 99 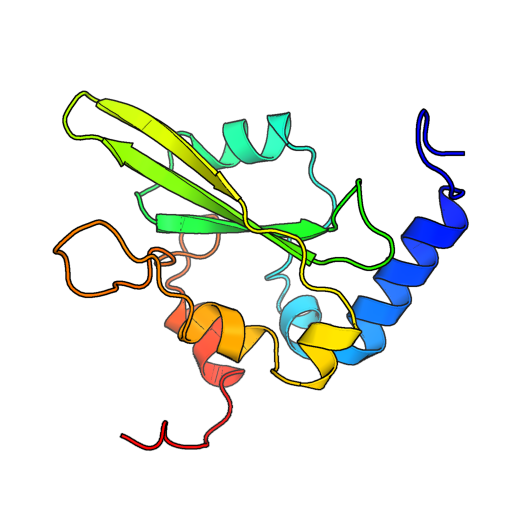? 1.867 -10.071 6.102 1.00 93.56 99 ASP A N 1
ATOM 815 C CA . ASP A 1 99 ? 2.514 -9.933 7.412 1.00 93.56 99 ASP A CA 1
ATOM 816 C C . ASP A 1 99 ? 2.982 -8.486 7.652 1.00 93.56 99 ASP A C 1
ATOM 818 O O . ASP A 1 99 ? 2.850 -7.973 8.759 1.00 93.56 99 ASP A O 1
ATOM 822 N N . ILE A 1 100 ? 3.447 -7.786 6.605 1.00 95.19 100 ILE A N 1
ATOM 823 C CA . ILE A 1 100 ? 3.746 -6.344 6.680 1.00 95.19 100 ILE A CA 1
ATOM 824 C C . ILE A 1 100 ? 2.500 -5.562 7.107 1.00 95.19 100 ILE A C 1
ATOM 826 O O . ILE A 1 100 ? 2.592 -4.726 7.999 1.00 95.19 100 ILE A O 1
ATOM 830 N N . ILE A 1 101 ? 1.341 -5.834 6.502 1.00 96.19 101 ILE A N 1
ATOM 831 C CA . ILE A 1 101 ? 0.073 -5.169 6.843 1.00 96.19 101 ILE A CA 1
ATOM 832 C C . ILE A 1 101 ? -0.376 -5.517 8.272 1.00 96.19 101 ILE A C 1
ATOM 834 O O . ILE A 1 101 ? -0.825 -4.637 9.012 1.00 96.19 101 ILE A O 1
ATOM 838 N N . ARG A 1 102 ? -0.219 -6.780 8.691 1.00 94.75 102 ARG A N 1
ATOM 839 C CA . ARG A 1 102 ? -0.561 -7.254 10.041 1.00 94.75 102 ARG A CA 1
ATOM 840 C C . ARG A 1 102 ? 0.250 -6.555 11.127 1.00 94.75 102 ARG A C 1
ATOM 842 O O . ARG A 1 102 ? -0.323 -6.070 12.104 1.00 94.75 102 ARG A O 1
ATOM 849 N N . ASP A 1 103 ? 1.564 -6.491 10.934 1.00 92.62 103 ASP A N 1
ATOM 850 C CA . ASP A 1 103 ? 2.526 -6.111 11.970 1.00 92.62 103 ASP A CA 1
ATOM 851 C C . ASP A 1 103 ? 2.985 -4.646 11.849 1.00 92.62 103 ASP A C 1
ATOM 853 O O . ASP A 1 103 ? 3.823 -4.199 12.637 1.00 92.62 103 ASP A O 1
ATOM 857 N N . TYR A 1 104 ? 2.440 -3.886 10.888 1.00 93.94 104 TYR A N 1
ATOM 858 C CA . TYR A 1 104 ? 2.740 -2.464 10.727 1.00 93.94 104 TYR A CA 1
ATOM 859 C C . TYR A 1 104 ? 2.419 -1.696 12.011 1.00 93.94 104 TYR A C 1
ATOM 861 O O . TYR A 1 104 ? 1.347 -1.851 12.591 1.00 93.94 104 TYR A O 1
ATOM 869 N N . LYS A 1 105 ? 3.357 -0.865 12.459 1.00 89.31 105 LYS A N 1
ATOM 870 C CA . LYS A 1 105 ? 3.235 -0.071 13.682 1.00 89.31 105 LYS A CA 1
ATOM 871 C C . LYS A 1 105 ? 3.802 1.314 13.438 1.00 89.31 105 LYS A C 1
ATOM 873 O O . LYS A 1 105 ? 4.883 1.444 12.863 1.00 89.31 105 LYS A O 1
ATOM 878 N N . VAL A 1 106 ? 3.091 2.329 13.912 1.00 83.31 106 VAL A N 1
ATOM 879 C CA . VAL A 1 106 ? 3.584 3.708 13.946 1.00 83.31 106 VAL A CA 1
ATOM 880 C C . VAL A 1 106 ? 3.996 4.020 15.378 1.00 83.31 106 VAL A C 1
ATOM 882 O O . VAL A 1 106 ? 3.264 3.724 16.320 1.00 83.31 106 VAL A O 1
ATOM 885 N N . ILE A 1 107 ? 5.196 4.572 15.545 1.00 75.81 107 ILE A N 1
ATOM 886 C CA . ILE A 1 107 ? 5.692 5.034 16.842 1.00 75.81 107 ILE A CA 1
ATOM 887 C C . ILE A 1 107 ? 5.404 6.532 16.911 1.00 75.81 107 ILE A C 1
ATOM 889 O O . ILE A 1 107 ? 5.964 7.297 16.126 1.00 75.81 107 ILE A O 1
ATOM 893 N N . SER A 1 108 ? 4.531 6.941 17.826 1.00 66.50 108 SER A N 1
ATOM 894 C CA . SER A 1 108 ? 4.355 8.337 18.228 1.00 66.50 108 SER A CA 1
ATOM 895 C C . SER A 1 108 ? 4.962 8.542 19.618 1.00 66.50 108 SER A C 1
ATOM 897 O O . SER A 1 108 ? 4.937 7.634 20.453 1.00 66.50 108 SER A O 1
ATOM 899 N N . ASP A 1 109 ? 5.568 9.709 19.847 1.00 58.28 109 ASP A N 1
ATOM 900 C CA . ASP A 1 109 ? 6.341 10.006 21.058 1.00 58.28 109 ASP A CA 1
ATOM 901 C C . ASP A 1 109 ? 5.532 9.734 22.340 1.00 58.28 109 ASP A C 1
ATOM 903 O O . ASP A 1 109 ? 4.618 10.476 22.696 1.00 58.28 109 ASP A O 1
ATOM 907 N N . GLY A 1 110 ? 5.886 8.652 23.045 1.00 57.59 110 GLY A N 1
ATOM 908 C CA . GLY A 1 110 ? 5.326 8.284 24.349 1.00 57.59 110 GLY A CA 1
ATOM 909 C C . GLY A 1 110 ? 4.113 7.342 24.339 1.00 57.59 110 GLY A C 1
ATOM 910 O O . GLY A 1 110 ? 3.629 7.008 25.420 1.00 57.59 110 GLY A O 1
ATOM 911 N N . VAL A 1 111 ? 3.638 6.877 23.177 1.00 67.94 111 VAL A N 1
ATOM 912 C CA . VAL A 1 111 ? 2.477 5.967 23.069 1.00 67.94 111 VAL A CA 1
ATOM 913 C C . VAL A 1 111 ? 2.913 4.558 22.655 1.00 67.94 111 VAL A C 1
ATOM 915 O O . VAL A 1 111 ? 3.896 4.369 21.936 1.00 67.94 111 VAL A O 1
ATOM 918 N N . VAL A 1 112 ? 2.182 3.542 23.128 1.00 70.81 112 VAL A N 1
ATOM 919 C CA . VAL A 1 112 ? 2.370 2.145 22.709 1.00 70.81 112 VAL A CA 1
ATOM 920 C C . VAL A 1 112 ? 2.187 2.053 21.188 1.00 70.81 112 VAL A C 1
ATOM 922 O O . VAL A 1 112 ? 1.154 2.501 20.695 1.00 70.81 112 VAL A O 1
ATOM 925 N N . PRO A 1 113 ? 3.136 1.462 20.438 1.00 78.81 113 PRO A N 1
ATOM 926 C CA . PRO A 1 113 ? 3.013 1.354 18.989 1.00 78.81 113 PRO A CA 1
ATOM 927 C C . PRO A 1 113 ? 1.755 0.567 18.586 1.00 78.81 113 PRO A C 1
ATOM 929 O O . PRO A 1 113 ? 1.680 -0.646 18.810 1.00 78.81 113 PRO A O 1
ATOM 932 N N . GLU A 1 114 ? 0.784 1.252 17.981 1.00 85.75 114 GLU A N 1
ATOM 933 C CA . GLU A 1 114 ? -0.457 0.668 17.456 1.00 85.75 114 GLU A CA 1
ATOM 934 C C . GLU A 1 114 ? -0.358 0.496 15.934 1.00 85.75 114 GLU A C 1
ATOM 936 O O . GLU A 1 114 ? 0.380 1.212 15.247 1.00 85.75 114 GLU A O 1
ATOM 941 N N . ASN A 1 115 ? -1.093 -0.481 15.402 1.00 92.06 115 ASN A N 1
ATOM 942 C CA . ASN A 1 115 ? -1.274 -0.618 13.965 1.00 92.06 115 ASN A CA 1
ATOM 943 C C . ASN A 1 115 ? -2.393 0.336 13.500 1.00 92.06 115 ASN A C 1
ATOM 945 O O . ASN A 1 115 ? -3.554 0.101 13.844 1.00 92.06 115 ASN A O 1
ATOM 949 N N . PRO A 1 116 ? -2.089 1.378 12.704 1.00 94.31 116 PRO A N 1
ATOM 950 C CA . PRO A 1 116 ? -3.109 2.306 12.221 1.00 94.31 116 PRO A CA 1
ATOM 951 C C . PRO A 1 116 ? -4.036 1.687 11.164 1.00 94.31 116 PRO A C 1
ATOM 953 O O . PRO A 1 116 ? -5.086 2.248 10.869 1.00 94.31 116 PRO A O 1
ATOM 956 N N . LEU A 1 117 ? -3.667 0.546 10.575 1.00 96.94 117 LEU A N 1
ATOM 957 C CA . LEU A 1 117 ? -4.417 -0.123 9.517 1.00 96.94 117 LEU A CA 1
ATOM 958 C C . LEU A 1 117 ? -5.529 -0.976 10.136 1.00 96.94 117 LEU A C 1
ATOM 960 O O . LEU A 1 117 ? -5.269 -2.008 10.771 1.00 96.94 117 LEU A O 1
ATOM 964 N N . LYS A 1 118 ? -6.774 -0.542 9.932 1.00 97.00 118 LYS A N 1
ATOM 965 C CA . LYS A 1 118 ? -7.974 -1.148 10.529 1.00 97.00 118 LYS A CA 1
ATOM 966 C C . LYS A 1 118 ? -8.899 -1.745 9.479 1.00 97.00 118 LYS A C 1
ATOM 968 O O . LYS A 1 118 ? -9.307 -2.896 9.623 1.00 97.00 118 LYS A O 1
ATOM 973 N N . PHE A 1 119 ? -9.158 -1.005 8.403 1.00 98.31 119 PHE A N 1
ATOM 974 C CA . PHE A 1 119 ? -10.081 -1.415 7.346 1.00 98.31 119 PHE A CA 1
ATOM 975 C C . PHE A 1 119 ? -9.412 -1.305 5.981 1.00 98.31 119 PHE A C 1
ATOM 977 O O . PHE A 1 119 ? -8.890 -0.255 5.622 1.00 98.31 119 PHE A O 1
ATOM 984 N N . LEU A 1 120 ? -9.425 -2.374 5.200 1.00 98.38 120 LEU A N 1
ATOM 985 C CA . LEU A 1 120 ? -9.132 -2.289 3.783 1.00 98.38 120 LEU A CA 1
ATOM 986 C C . LEU A 1 120 ? -10.307 -1.596 3.084 1.00 98.38 120 LEU A C 1
ATOM 988 O O . LEU A 1 120 ? -11.465 -1.951 3.301 1.00 98.38 120 LEU A O 1
ATOM 992 N N . TYR A 1 121 ? -10.005 -0.618 2.235 1.00 98.00 121 TYR A N 1
ATOM 993 C CA . TYR A 1 121 ? -11.010 0.105 1.466 1.00 98.00 121 TYR A CA 1
ATOM 994 C C . TYR A 1 121 ? -11.948 -0.858 0.699 1.00 98.00 121 TYR A C 1
ATOM 996 O O . TYR A 1 121 ? -11.448 -1.771 0.035 1.00 98.00 121 TYR A O 1
ATOM 1004 N N . PRO A 1 122 ? -13.275 -0.613 0.696 1.00 96.19 122 PRO A N 1
ATOM 1005 C CA . PRO A 1 122 ? -13.930 0.551 1.303 1.00 96.19 122 PRO A CA 1
ATOM 1006 C C . PRO A 1 122 ? -14.221 0.438 2.806 1.00 96.19 122 PRO A C 1
ATOM 1008 O O . PRO A 1 122 ? -14.269 1.479 3.460 1.00 96.19 122 PRO A O 1
ATOM 1011 N N . ASP A 1 123 ? -14.417 -0.767 3.337 1.00 96.88 123 ASP A N 1
ATOM 1012 C CA . ASP A 1 123 ? -14.946 -1.006 4.690 1.00 96.88 123 ASP A CA 1
ATOM 1013 C C . ASP A 1 123 ? -14.703 -2.443 5.208 1.00 96.88 123 ASP A C 1
ATOM 1015 O O . ASP A 1 123 ? -15.386 -2.912 6.116 1.00 96.88 123 ASP A O 1
ATOM 1019 N N . ILE A 1 124 ? -13.712 -3.154 4.663 1.00 97.88 124 ILE A N 1
ATOM 1020 C CA . ILE A 1 124 ? -13.437 -4.555 5.011 1.00 97.88 124 ILE A CA 1
ATOM 1021 C C . ILE A 1 124 ? -12.466 -4.599 6.197 1.00 97.88 124 ILE A C 1
ATOM 1023 O O . ILE A 1 124 ? -11.352 -4.088 6.070 1.00 97.88 124 ILE A O 1
ATOM 1027 N N . PRO A 1 125 ? -12.794 -5.226 7.340 1.00 97.81 125 PRO A N 1
ATOM 1028 C CA . PRO A 1 125 ? -11.843 -5.381 8.439 1.00 97.81 125 PRO A CA 1
ATOM 1029 C C . PRO A 1 125 ? -10.531 -6.026 7.970 1.00 97.81 125 PRO A C 1
ATOM 1031 O O . PRO A 1 125 ? -10.532 -7.034 7.264 1.00 97.81 125 PRO A O 1
ATOM 1034 N N . LYS A 1 126 ? -9.386 -5.466 8.377 1.00 96.12 126 LYS A N 1
ATOM 1035 C CA . LYS A 1 126 ? -8.055 -5.923 7.936 1.00 96.12 126 LYS A CA 1
ATOM 1036 C C . LYS A 1 126 ? -7.870 -7.431 8.119 1.00 96.12 126 LYS A C 1
ATOM 1038 O O . LYS A 1 126 ? -7.400 -8.102 7.206 1.00 96.12 126 LYS A O 1
ATOM 1043 N N . ASP A 1 127 ? -8.242 -7.967 9.277 1.00 94.94 127 ASP A N 1
ATOM 1044 C CA . ASP A 1 127 ? -8.045 -9.388 9.576 1.00 94.94 127 ASP A CA 1
ATOM 1045 C C . ASP A 1 127 ? -9.045 -10.295 8.845 1.00 94.94 127 ASP A C 1
ATOM 1047 O O . ASP A 1 127 ? -8.761 -11.473 8.645 1.00 94.94 127 ASP A O 1
ATOM 1051 N N . GLU A 1 128 ? -10.171 -9.757 8.370 1.00 95.69 128 GLU A N 1
ATOM 1052 C CA . GLU A 1 128 ? -11.063 -10.472 7.455 1.00 95.69 128 GLU A CA 1
ATOM 1053 C C . GLU A 1 128 ? -10.434 -10.584 6.060 1.00 95.69 128 GLU A C 1
ATOM 1055 O O . GLU A 1 128 ? -10.406 -11.671 5.481 1.00 95.69 128 GLU A O 1
ATOM 1060 N N . ALA A 1 129 ? -9.850 -9.490 5.561 1.00 95.00 129 ALA A N 1
ATOM 1061 C CA . ALA A 1 129 ? -9.177 -9.470 4.266 1.00 95.00 129 ALA A CA 1
ATOM 1062 C C . ALA A 1 129 ? -7.889 -10.316 4.272 1.00 95.00 129 ALA A C 1
ATOM 1064 O O . ALA A 1 129 ? -7.726 -11.245 3.483 1.00 95.00 129 ALA A O 1
ATOM 1065 N N . PHE A 1 130 ? -6.955 -10.027 5.179 1.00 95.06 130 PHE A N 1
ATOM 1066 C CA . PHE A 1 130 ? -5.605 -10.595 5.147 1.00 95.06 130 PHE A CA 1
ATOM 1067 C C . PHE A 1 130 ? -5.412 -11.802 6.070 1.00 95.06 130 PHE A C 1
ATOM 1069 O O . PHE A 1 130 ? -4.397 -12.483 5.946 1.00 95.06 130 PHE A O 1
ATOM 1076 N N . GLY A 1 131 ? -6.371 -12.126 6.945 1.00 93.12 131 GLY A N 1
ATOM 1077 C CA . GLY A 1 131 ? -6.225 -13.168 7.970 1.00 93.12 131 GLY A CA 1
ATOM 1078 C C . GLY A 1 131 ? -5.800 -14.533 7.435 1.00 93.12 131 GLY A C 1
ATOM 1079 O O . GLY A 1 131 ? -4.944 -15.198 8.014 1.00 93.12 131 GLY A O 1
ATOM 1080 N N . ARG A 1 132 ? -6.347 -14.930 6.280 1.00 91.88 132 ARG A N 1
ATOM 1081 C CA . ARG A 1 132 ? -6.010 -16.198 5.606 1.00 91.88 132 ARG A CA 1
ATOM 1082 C C . ARG A 1 132 ? -4.626 -16.194 4.953 1.00 91.88 132 ARG A C 1
ATOM 1084 O O . ARG A 1 132 ? -4.111 -17.255 4.619 1.00 91.88 132 ARG A O 1
ATOM 1091 N N . LEU A 1 133 ? -4.062 -15.009 4.734 1.00 90.62 133 LEU A N 1
ATOM 1092 C CA . LEU A 1 133 ? -2.775 -14.787 4.076 1.00 90.62 133 LEU A CA 1
ATOM 1093 C C . LEU A 1 133 ? -1.638 -14.569 5.079 1.00 90.62 133 LEU A C 1
ATOM 1095 O O . LEU A 1 133 ? -0.476 -14.523 4.676 1.00 90.62 133 LEU A O 1
ATOM 1099 N N . TYR A 1 134 ? -1.958 -14.423 6.366 1.00 90.69 134 TYR A N 1
ATOM 1100 C CA . TYR A 1 134 ? -0.965 -14.334 7.423 1.00 90.69 134 TYR A CA 1
ATOM 1101 C C . TYR A 1 134 ? -0.193 -15.642 7.530 1.00 90.69 134 TYR A C 1
ATOM 1103 O O . TYR A 1 134 ? -0.776 -16.728 7.586 1.00 90.69 134 TYR A O 1
ATOM 1111 N N . ASN A 1 135 ? 1.131 -15.544 7.621 1.00 80.25 135 ASN A N 1
ATOM 1112 C CA . ASN A 1 135 ? 1.917 -16.720 7.950 1.00 80.25 135 ASN A CA 1
ATOM 1113 C C . ASN A 1 135 ? 1.527 -17.216 9.341 1.00 80.25 135 ASN A C 1
ATOM 1115 O O . ASN A 1 135 ? 1.537 -16.456 10.311 1.00 80.25 135 ASN A O 1
ATOM 1119 N N . SER A 1 136 ? 1.262 -18.518 9.451 1.00 59.31 136 SER A N 1
ATOM 1120 C CA . SER A 1 136 ? 0.929 -19.191 10.712 1.00 59.31 136 SER A CA 1
ATOM 1121 C C . SER A 1 136 ? 2.105 -19.296 11.688 1.00 59.31 136 SER A C 1
ATOM 1123 O O . SER A 1 136 ? 2.004 -20.024 12.673 1.00 59.31 136 SER A O 1
ATOM 1125 N N . GLN A 1 137 ? 3.236 -18.624 11.441 1.00 47.03 137 GLN A N 1
ATOM 1126 C CA . GLN A 1 137 ? 4.298 -18.597 12.437 1.00 47.03 137 GLN A CA 1
ATOM 1127 C C . GLN A 1 137 ? 3.863 -17.683 13.584 1.00 47.03 137 GLN A C 1
ATOM 1129 O O . GLN A 1 137 ? 3.643 -16.493 13.350 1.00 47.03 137 GLN A O 1
ATOM 1134 N N . PRO A 1 138 ? 3.725 -18.214 14.813 1.00 41.19 138 PRO A N 1
ATOM 1135 C CA . PRO A 1 138 ? 3.428 -17.381 15.959 1.00 41.19 138 PRO A CA 1
ATOM 1136 C C . PRO A 1 138 ? 4.570 -16.379 16.082 1.00 41.19 138 PRO A C 1
ATOM 1138 O O . PRO A 1 138 ? 5.743 -16.767 16.088 1.00 41.19 138 PRO A O 1
ATOM 1141 N N . SER A 1 139 ? 4.225 -15.093 16.141 1.00 40.19 139 SER A N 1
ATOM 1142 C CA . SER A 1 139 ? 5.159 -14.046 16.533 1.00 40.19 139 SER A CA 1
ATOM 1143 C C . SER A 1 139 ? 5.864 -14.526 17.797 1.00 40.19 139 SER A C 1
ATOM 1145 O O . SER A 1 139 ? 5.210 -14.729 18.825 1.00 40.19 139 SER A O 1
ATOM 1147 N N . LYS A 1 140 ? 7.172 -14.791 17.718 1.00 32.44 140 LYS A N 1
ATOM 1148 C CA . LYS A 1 140 ? 7.952 -15.019 18.931 1.00 32.44 140 LYS A CA 1
ATOM 1149 C C . LYS A 1 140 ? 7.823 -13.746 19.764 1.00 32.44 140 LYS A C 1
ATOM 1151 O O . LYS A 1 140 ? 8.149 -12.667 19.271 1.00 32.44 140 LYS A O 1
ATOM 1156 N N . ALA A 1 141 ? 7.230 -13.932 20.941 1.00 32.81 141 ALA A N 1
ATOM 1157 C CA . ALA A 1 141 ? 7.077 -12.944 21.997 1.00 32.81 141 ALA A CA 1
ATOM 1158 C C . ALA A 1 141 ? 8.414 -12.293 22.367 1.00 32.81 141 ALA A C 1
ATOM 1160 O O . ALA A 1 141 ? 9.458 -12.976 22.222 1.00 32.81 141 ALA A O 1
#

Foldseek 3Di:
DPPPAPDDPVQQVVLQVVLCVPAVVVLVVLVLAPEDDDPVRLCVLAVPADFQAKHKYADPHDRNWIKMKTWHQDPVRDIDIDIDDTDHPVNSVVPHPLVCLVPDFDDDPPDDTDRRHAARPPRHGSCNSSVVVDDPPPDDD

Secondary structure (DSSP, 8-state):
--TT-SS-HHHHHHHHHHHIIIIIHHHHHTT---BS--HHHHHHHHTTSPTTEEEEEE-SSSTTEEEEEEEEE-TTS-EEEEEPPPEEHHHHTTS-HHHHHHH--B--TTS--B----EETTTEEHHHHHGGGS-------